Protein AF-A0A3T0N8D9-F1 (afdb_monomer)

Radius of gyration: 14.85 Å; Cα contacts (8 Å, |Δi|>4): 19; chains: 1; bounding box: 42×19×29 Å

Solvent-accessible surface area (backbone atoms only — not comparable to full-atom values): 3137 Å² total; per-residue (Å²): 143,61,67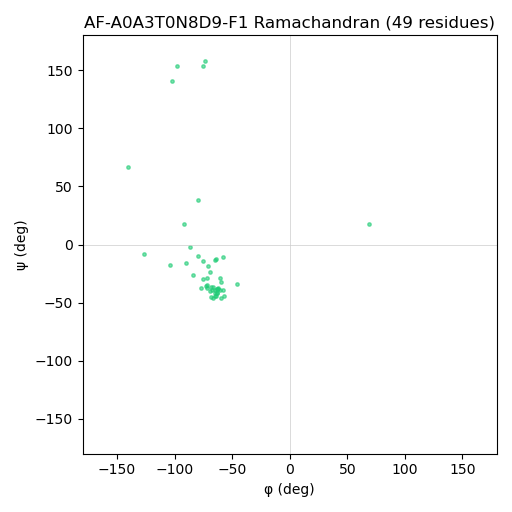,69,63,53,53,50,50,65,54,62,54,66,43,58,53,56,54,49,43,51,56,58,67,70,47,52,72,70,59,30,47,75,70,76,44,50,84,81,46,41,60,52,68,66,54,51,81,80,112

Sequence (51 aa):
MSAIFTGLVNVAEANSRYHEVQNLQAMSDEQLAKKGLKRDDIVMHVFGHWM

Organism: NCBI:txid2483033

Mean predicted aligned error: 8.38 Å

Structure (mmCIF, N/CA/C/O backbone):
data_AF-A0A3T0N8D9-F1
#
_entry.id   AF-A0A3T0N8D9-F1
#
loop_
_atom_site.group_PDB
_atom_site.id
_atom_site.type_symbol
_atom_site.label_atom_id
_atom_site.label_alt_id
_atom_site.label_comp_i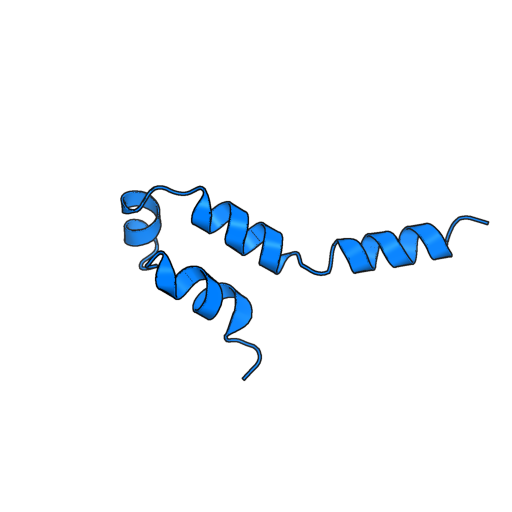d
_atom_site.label_asym_id
_atom_site.label_entity_id
_atom_site.label_seq_id
_atom_site.pdbx_PDB_ins_code
_atom_site.Cartn_x
_atom_site.Cartn_y
_atom_site.Cartn_z
_atom_site.occupancy
_atom_site.B_iso_or_equiv
_atom_site.auth_seq_id
_atom_site.auth_comp_id
_atom_site.auth_asym_id
_atom_site.auth_atom_id
_atom_site.pdbx_PDB_model_num
ATOM 1 N N . MET A 1 1 ? 25.716 6.892 -16.950 1.00 48.22 1 MET A N 1
ATOM 2 C CA . MET A 1 1 ? 25.103 5.576 -17.243 1.00 48.22 1 MET A CA 1
ATOM 3 C C . MET A 1 1 ? 24.095 5.214 -16.148 1.00 48.22 1 MET A C 1
ATOM 5 O O . MET A 1 1 ? 24.384 4.357 -15.332 1.00 48.22 1 MET A O 1
ATOM 9 N N . SER A 1 2 ? 22.944 5.902 -16.079 1.00 59.97 2 SER A N 1
ATOM 10 C CA . SER A 1 2 ? 21.998 5.773 -14.944 1.00 59.97 2 SER A CA 1
ATOM 11 C C . SER A 1 2 ? 20.551 5.444 -15.339 1.00 59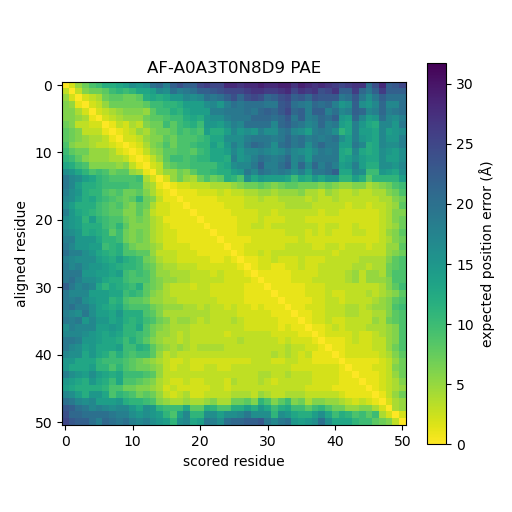.97 2 SER A C 1
ATOM 13 O O . SER A 1 2 ? 19.740 5.153 -14.471 1.00 59.97 2 SER A O 1
ATOM 15 N N . ALA A 1 3 ? 20.202 5.464 -16.628 1.00 60.50 3 ALA A N 1
ATOM 16 C CA . ALA A 1 3 ? 18.804 5.356 -17.057 1.00 60.50 3 ALA A CA 1
ATOM 17 C C . ALA A 1 3 ? 18.223 3.931 -16.946 1.00 60.50 3 ALA A C 1
ATOM 19 O O . ALA A 1 3 ? 17.036 3.765 -16.686 1.00 60.50 3 ALA A O 1
ATOM 20 N N . ILE A 1 4 ? 19.059 2.897 -17.087 1.00 60.31 4 ILE A N 1
ATOM 21 C CA . ILE A 1 4 ? 18.631 1.489 -17.003 1.00 60.31 4 ILE A CA 1
ATOM 22 C C . ILE A 1 4 ? 18.300 1.103 -15.550 1.00 60.31 4 ILE A C 1
ATOM 24 O O . ILE A 1 4 ? 17.338 0.383 -15.301 1.00 60.31 4 ILE A O 1
ATOM 28 N N . PHE A 1 5 ? 19.047 1.648 -14.583 1.00 58.06 5 PHE A N 1
ATOM 29 C CA . PHE A 1 5 ? 18.802 1.432 -13.155 1.00 58.06 5 PHE A CA 1
ATOM 30 C C . PHE A 1 5 ? 17.479 2.078 -12.698 1.00 58.06 5 PHE A C 1
ATOM 32 O O . PHE A 1 5 ? 16.718 1.457 -11.965 1.00 58.06 5 PHE A O 1
ATOM 39 N N . THR A 1 6 ? 17.145 3.276 -13.193 1.00 60.53 6 THR A N 1
ATOM 40 C CA . THR A 1 6 ? 15.850 3.939 -12.933 1.00 60.53 6 THR A CA 1
ATOM 41 C C . THR A 1 6 ? 14.679 3.213 -13.604 1.00 60.53 6 THR A C 1
ATOM 43 O O . THR A 1 6 ? 13.615 3.089 -13.008 1.00 60.53 6 THR A O 1
ATOM 46 N N . GLY A 1 7 ? 14.875 2.662 -14.807 1.00 59.50 7 GLY A N 1
ATOM 47 C CA . GLY A 1 7 ? 13.860 1.839 -15.473 1.00 59.50 7 GLY A CA 1
ATOM 48 C C . GLY A 1 7 ? 13.514 0.562 -14.697 1.00 59.50 7 GLY A C 1
ATOM 49 O O . GLY A 1 7 ? 12.345 0.209 -14.604 1.00 59.50 7 GLY A O 1
ATOM 50 N N . LEU A 1 8 ? 14.508 -0.086 -14.078 1.00 59.16 8 LEU A N 1
ATOM 51 C CA . LEU A 1 8 ? 14.316 -1.269 -13.229 1.00 59.16 8 LEU A CA 1
ATOM 52 C C . LEU A 1 8 ? 13.660 -0.944 -11.879 1.00 59.16 8 LEU A C 1
ATOM 54 O O . LEU A 1 8 ? 12.850 -1.731 -11.407 1.00 59.16 8 LEU A O 1
ATOM 58 N N . VAL A 1 9 ? 13.944 0.215 -11.277 1.00 61.22 9 VAL A N 1
ATOM 59 C CA . VAL A 1 9 ? 13.246 0.685 -10.062 1.00 61.22 9 VAL A CA 1
ATOM 60 C C . VAL A 1 9 ? 11.772 1.007 -10.347 1.00 61.22 9 VAL A C 1
ATOM 62 O O . VAL A 1 9 ? 10.910 0.645 -9.555 1.00 61.22 9 VAL A O 1
ATOM 65 N N . ASN A 1 10 ? 11.451 1.553 -11.521 1.00 55.78 10 ASN A N 1
ATOM 66 C CA . ASN A 1 10 ? 10.066 1.778 -11.961 1.00 55.78 10 ASN A CA 1
ATOM 67 C C . ASN A 1 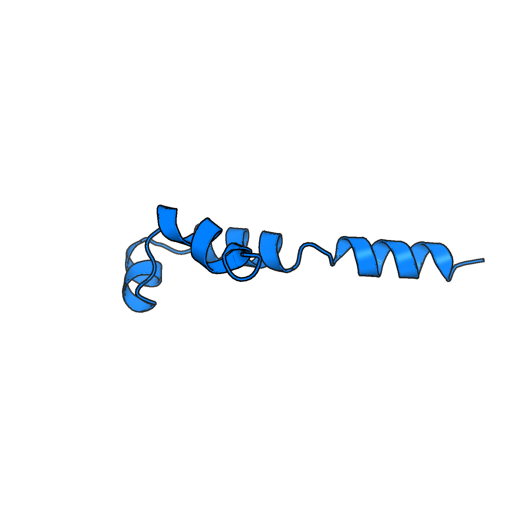10 ? 9.317 0.466 -12.300 1.00 55.78 10 ASN A C 1
ATOM 69 O O . ASN A 1 10 ? 8.091 0.436 -12.317 1.00 55.78 10 ASN A O 1
ATOM 73 N N . VAL A 1 11 ? 10.043 -0.635 -12.536 1.00 58.81 11 VAL A N 1
ATOM 74 C CA . VAL A 1 11 ? 9.505 -2.010 -12.613 1.00 58.81 11 VAL A CA 1
ATOM 75 C C . VAL A 1 11 ? 9.528 -2.693 -11.233 1.00 58.81 11 VAL A C 1
ATOM 77 O O . VAL A 1 11 ? 8.830 -3.668 -11.011 1.00 58.81 11 VAL A O 1
ATOM 80 N N . ALA A 1 12 ? 10.270 -2.186 -10.253 1.00 52.53 12 ALA A N 1
ATOM 81 C CA . ALA A 1 12 ? 10.226 -2.651 -8.864 1.00 52.53 12 ALA A CA 1
ATOM 82 C C . ALA A 1 12 ? 9.078 -1.993 -8.068 1.00 52.53 12 ALA A C 1
ATOM 84 O O . ALA A 1 12 ? 8.499 -2.634 -7.195 1.00 52.53 12 ALA A O 1
ATOM 85 N N . GLU A 1 13 ? 8.633 -0.791 -8.455 1.00 53.44 13 GLU A N 1
ATOM 86 C CA . GLU A 1 13 ? 7.261 -0.312 -8.196 1.00 53.44 13 GLU A CA 1
ATOM 87 C C . GLU A 1 13 ? 6.189 -1.242 -8.804 1.00 53.44 13 GLU A C 1
ATOM 89 O O . GLU A 1 13 ? 5.009 -1.141 -8.463 1.00 53.44 13 GLU A O 1
ATOM 94 N N . ALA A 1 14 ? 6.571 -2.211 -9.648 1.00 50.47 14 ALA A N 1
ATOM 95 C CA . ALA A 1 14 ? 5.665 -3.199 -10.232 1.00 50.47 14 ALA A CA 1
ATOM 96 C C . ALA A 1 14 ? 5.301 -4.363 -9.300 1.00 50.47 14 ALA A C 1
ATOM 98 O O . ALA A 1 14 ? 5.026 -5.472 -9.753 1.00 50.47 14 ALA A O 1
ATOM 99 N N . ASN A 1 15 ? 5.106 -4.086 -8.015 1.00 65.50 15 ASN A N 1
ATOM 100 C CA . ASN A 1 15 ? 3.859 -4.579 -7.453 1.00 65.50 15 ASN A CA 1
ATOM 101 C C . ASN A 1 15 ? 3.268 -3.535 -6.503 1.00 65.50 15 ASN A C 1
ATOM 103 O O . ASN A 1 15 ? 3.165 -3.755 -5.301 1.00 65.50 15 ASN A O 1
ATOM 107 N N . SER A 1 16 ? 2.846 -2.385 -7.039 1.00 70.56 16 SER A N 1
ATOM 108 C CA . SER A 1 16 ? 1.982 -1.432 -6.318 1.00 70.56 16 SER A CA 1
ATOM 109 C C . SER A 1 16 ? 0.816 -2.150 -5.627 1.00 70.56 16 SER A C 1
ATOM 111 O O . SER A 1 16 ? 0.459 -1.843 -4.496 1.00 70.56 16 SER A O 1
ATOM 113 N N . ARG A 1 17 ? 0.325 -3.214 -6.261 1.00 75.81 17 ARG A N 1
ATOM 114 C CA . ARG A 1 17 ? -0.636 -4.181 -5.733 1.00 75.81 17 ARG A CA 1
ATOM 115 C C . ARG A 1 17 ? -0.147 -4.932 -4.494 1.00 75.81 17 ARG A C 1
ATOM 117 O O . ARG A 1 17 ? -0.906 -5.141 -3.564 1.00 75.81 17 ARG A O 1
ATOM 124 N N . TYR A 1 18 ? 1.120 -5.316 -4.415 1.00 79.12 18 TYR A N 1
ATOM 125 C CA . TYR A 1 18 ? 1.672 -5.890 -3.184 1.00 79.12 18 TYR A CA 1
ATOM 126 C C . TYR A 1 18 ? 1.682 -4.874 -2.038 1.00 79.12 18 TYR A C 1
ATOM 128 O O . TYR A 1 18 ? 1.295 -5.212 -0.921 1.00 79.12 18 TYR A O 1
ATOM 136 N N . HIS A 1 19 ? 2.045 -3.620 -2.317 1.00 83.94 19 HIS A N 1
ATOM 137 C CA . HIS A 1 19 ? 1.916 -2.541 -1.335 1.00 83.94 19 HIS A CA 1
ATOM 138 C C . HIS A 1 19 ? 0.457 -2.307 -0.929 1.00 83.94 19 HIS A C 1
ATOM 140 O O . HIS A 1 19 ? 0.168 -2.071 0.240 1.00 83.94 19 HIS A O 1
ATOM 146 N N . GLU A 1 20 ? -0.475 -2.426 -1.869 1.00 85.56 20 GLU A N 1
ATOM 147 C CA . GLU A 1 20 ? -1.909 -2.334 -1.613 1.00 85.56 20 GLU A CA 1
ATOM 148 C C . GLU A 1 20 ? -2.411 -3.481 -0.726 1.00 85.56 20 GLU A C 1
ATOM 150 O O . GLU A 1 20 ? -3.098 -3.229 0.263 1.00 85.56 20 GLU A O 1
ATOM 155 N N . VAL A 1 21 ? -1.984 -4.722 -0.988 1.00 86.88 21 VAL A N 1
ATOM 156 C CA . VAL A 1 21 ? -2.258 -5.866 -0.105 1.00 86.88 21 VAL A CA 1
ATOM 157 C C . VAL A 1 21 ? -1.689 -5.625 1.285 1.00 86.88 21 VAL A C 1
ATOM 159 O O . VAL A 1 21 ? -2.398 -5.850 2.259 1.00 86.88 21 VAL A O 1
ATOM 162 N N . GLN A 1 22 ? -0.447 -5.152 1.410 1.00 86.88 22 GLN A N 1
ATOM 163 C CA . GLN A 1 22 ? 0.152 -4.873 2.718 1.00 86.88 22 GLN A CA 1
ATOM 164 C C . GLN A 1 22 ? -0.592 -3.771 3.471 1.00 86.88 22 GLN A C 1
ATOM 166 O O . GLN A 1 22 ? -0.857 -3.919 4.661 1.00 86.88 22 GLN A O 1
ATOM 171 N N . ASN A 1 23 ? -0.987 -2.700 2.785 1.00 89.62 23 ASN A N 1
ATOM 172 C CA . ASN A 1 23 ? -1.762 -1.619 3.384 1.00 89.62 23 ASN A CA 1
ATOM 173 C C . ASN A 1 23 ? -3.134 -2.104 3.862 1.00 89.62 23 ASN A C 1
ATOM 175 O O . ASN A 1 23 ? -3.559 -1.741 4.955 1.00 89.62 23 ASN A O 1
ATOM 179 N N . LEU A 1 24 ? -3.816 -2.945 3.079 1.00 88.75 24 LEU A N 1
ATOM 180 C CA . LEU A 1 24 ? -5.094 -3.545 3.467 1.00 88.75 24 LEU A CA 1
ATOM 181 C C . LEU A 1 24 ? -4.917 -4.567 4.599 1.00 88.75 24 LEU A C 1
ATOM 183 O O . LEU A 1 24 ? -5.704 -4.579 5.540 1.00 88.75 24 LEU A O 1
ATOM 187 N N . GLN A 1 25 ? -3.862 -5.381 4.571 1.00 87.38 25 GLN A N 1
ATOM 188 C CA . GLN A 1 25 ? -3.559 -6.326 5.647 1.00 87.38 25 GLN A CA 1
ATOM 189 C C . GLN A 1 25 ? -3.108 -5.648 6.942 1.00 87.38 25 GLN A C 1
ATOM 191 O O . GLN A 1 25 ? -3.253 -6.248 8.004 1.00 87.38 25 GLN A O 1
ATOM 196 N N . ALA A 1 26 ? -2.585 -4.425 6.886 1.00 92.38 26 ALA A N 1
ATOM 197 C CA . ALA A 1 26 ? -2.254 -3.637 8.069 1.00 92.38 26 ALA A CA 1
ATOM 198 C C . ALA A 1 26 ? -3.497 -3.040 8.758 1.00 92.38 26 ALA A C 1
ATOM 200 O O . ALA A 1 26 ? -3.405 -2.595 9.902 1.00 92.38 26 ALA A O 1
ATOM 201 N N . MET A 1 27 ? -4.660 -3.037 8.097 1.00 90.00 27 MET A N 1
ATOM 202 C CA . MET A 1 27 ? -5.916 -2.568 8.687 1.00 90.00 27 MET A CA 1
ATOM 203 C C . MET A 1 27 ? -6.495 -3.589 9.679 1.00 90.00 27 MET A C 1
ATOM 205 O O . MET A 1 27 ? -6.266 -4.803 9.589 1.00 90.00 27 MET A O 1
ATOM 209 N N . SER A 1 28 ? -7.276 -3.096 10.642 1.00 89.62 28 SER A N 1
ATOM 210 C CA . SER A 1 28 ? -8.066 -3.959 11.527 1.00 89.62 28 SER A CA 1
ATOM 211 C C . SER A 1 28 ? -9.275 -4.543 10.792 1.00 89.62 28 S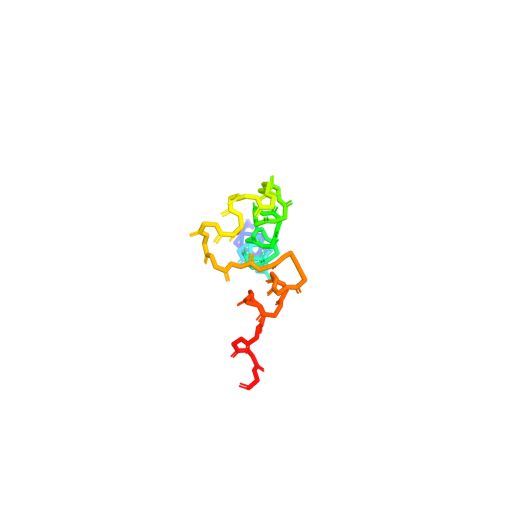ER A C 1
ATOM 213 O O . SER A 1 28 ? -9.751 -3.979 9.804 1.00 89.62 28 SER A O 1
ATOM 215 N N . ASP A 1 29 ? -9.818 -5.654 11.293 1.00 87.31 29 ASP A N 1
ATOM 216 C CA . ASP A 1 29 ? -10.993 -6.289 10.681 1.00 87.31 29 ASP A CA 1
ATOM 217 C C . ASP A 1 29 ? -12.206 -5.347 10.644 1.00 87.31 29 ASP A C 1
ATOM 219 O O . ASP A 1 29 ? -12.972 -5.360 9.686 1.00 87.31 29 ASP A O 1
ATOM 223 N N . GLU A 1 30 ? -12.344 -4.453 11.626 1.00 89.94 30 GLU A N 1
ATOM 224 C CA . GLU A 1 30 ? -13.382 -3.415 11.641 1.00 89.94 30 GLU A CA 1
ATOM 225 C C . GLU A 1 30 ? -13.209 -2.394 10.507 1.00 89.94 30 GLU A C 1
ATOM 227 O O . GLU A 1 30 ? -14.184 -1.929 9.915 1.00 89.94 30 GLU A O 1
ATOM 232 N N . GLN A 1 31 ? -11.966 -2.018 10.200 1.00 90.50 31 GLN A N 1
ATOM 233 C CA . GLN A 1 31 ? -11.649 -1.091 9.113 1.00 90.50 31 GLN A CA 1
ATOM 234 C C . GLN A 1 31 ? -11.847 -1.747 7.745 1.00 90.50 31 GLN A C 1
ATOM 236 O O . GLN A 1 31 ? -12.358 -1.103 6.826 1.00 90.50 31 GLN A O 1
ATOM 241 N N . LEU A 1 32 ? -11.501 -3.029 7.625 1.00 90.31 32 LEU A N 1
ATOM 242 C CA . LEU A 1 32 ? -11.788 -3.838 6.443 1.00 90.31 32 LEU A CA 1
ATOM 243 C C . LEU A 1 32 ? -13.301 -4.011 6.248 1.00 90.31 32 LEU A C 1
ATOM 245 O O . LEU A 1 32 ? -13.807 -3.756 5.157 1.00 90.31 32 LEU A O 1
ATOM 249 N N . ALA A 1 33 ? -14.050 -4.295 7.317 1.00 89.81 33 ALA A N 1
ATOM 250 C CA . ALA A 1 33 ? -15.505 -4.426 7.283 1.00 89.81 33 ALA A CA 1
ATOM 251 C C . ALA A 1 33 ? -16.210 -3.119 6.888 1.00 89.81 33 ALA A C 1
ATOM 253 O O . ALA A 1 33 ? -17.153 -3.147 6.099 1.00 89.81 33 ALA A O 1
ATOM 254 N N . LYS A 1 34 ? -15.719 -1.958 7.348 1.00 91.81 34 LYS A N 1
ATOM 255 C CA . LYS A 1 34 ? -16.200 -0.637 6.887 1.00 91.81 34 LYS A CA 1
ATOM 256 C C . LYS A 1 34 ? -16.000 -0.425 5.385 1.00 91.81 34 LYS A C 1
ATOM 258 O O . LYS A 1 34 ? -16.763 0.312 4.771 1.00 91.81 34 LYS A O 1
ATOM 263 N N . LYS A 1 35 ? -14.982 -1.059 4.801 1.00 85.88 35 LYS A N 1
ATOM 264 C CA . LYS A 1 35 ? -14.719 -1.073 3.355 1.00 85.88 35 LYS A CA 1
ATOM 265 C C . LYS A 1 35 ? -15.469 -2.194 2.624 1.00 85.88 35 LYS A C 1
ATOM 267 O O . LYS A 1 35 ? -15.353 -2.289 1.409 1.00 85.88 35 LYS A O 1
ATOM 272 N N . GLY A 1 36 ? -16.222 -3.034 3.340 1.00 89.69 36 GLY A N 1
ATOM 273 C CA . GLY A 1 36 ? -16.889 -4.211 2.782 1.00 89.69 36 GLY A CA 1
ATOM 274 C C . GLY A 1 36 ? -15.924 -5.316 2.344 1.00 89.69 36 GLY A C 1
ATOM 275 O O . GLY A 1 36 ? -16.313 -6.183 1.570 1.00 89.69 36 GLY A O 1
ATOM 276 N N . LEU A 1 37 ? -14.674 -5.283 2.814 1.00 89.75 37 LEU A N 1
ATOM 277 C CA . LEU A 1 37 ? -13.637 -6.253 2.479 1.00 89.75 37 LEU A CA 1
ATOM 278 C C . LEU A 1 37 ? -13.448 -7.238 3.630 1.00 89.75 37 LEU A C 1
ATOM 280 O O . LEU A 1 37 ? -13.455 -6.859 4.802 1.00 89.75 37 LEU A O 1
ATOM 284 N N . LYS A 1 38 ? -13.233 -8.508 3.293 1.00 88.56 38 LYS A N 1
ATOM 285 C CA . LYS A 1 38 ? -12.734 -9.517 4.231 1.00 88.56 38 LYS A CA 1
ATOM 286 C C . LYS A 1 38 ? -11.237 -9.688 4.042 1.00 88.56 38 LYS A C 1
ATOM 288 O O . LYS A 1 38 ? -10.726 -9.477 2.946 1.00 88.56 38 LYS A O 1
ATOM 293 N N . ARG A 1 39 ? -10.541 -10.109 5.100 1.00 87.56 39 ARG A N 1
ATOM 294 C CA . ARG A 1 39 ? -9.084 -10.309 5.078 1.00 87.56 39 ARG A CA 1
ATOM 295 C C . ARG A 1 39 ? -8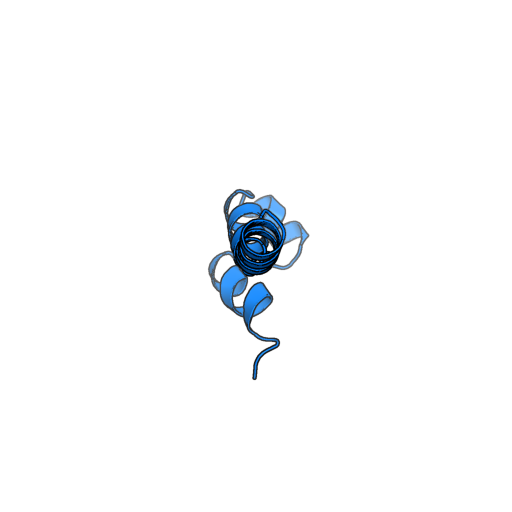.651 -11.309 3.997 1.00 87.56 39 ARG A C 1
ATOM 297 O O . ARG A 1 39 ? -7.686 -11.052 3.285 1.00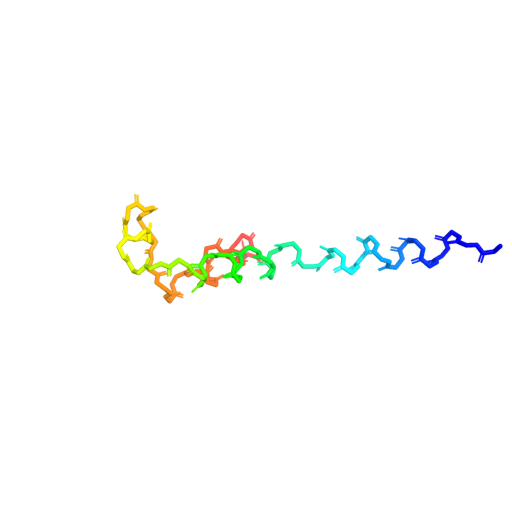 87.56 39 ARG A O 1
ATOM 304 N N . ASP A 1 40 ? -9.431 -12.371 3.817 1.00 87.56 40 ASP A N 1
ATOM 305 C CA . ASP A 1 40 ? -9.190 -13.409 2.805 1.00 87.56 40 ASP A CA 1
ATOM 306 C C . ASP A 1 40 ? -9.466 -12.912 1.376 1.00 87.56 40 ASP A C 1
ATOM 308 O O . ASP A 1 40 ? -8.802 -13.320 0.423 1.00 87.56 40 ASP A O 1
ATOM 312 N N . ASP A 1 41 ? -10.387 -11.955 1.236 1.00 89.31 41 ASP A N 1
ATOM 313 C CA . ASP A 1 41 ? -10.742 -11.356 -0.049 1.00 89.31 41 ASP A CA 1
ATOM 314 C C . ASP A 1 41 ? -9.735 -10.289 -0.494 1.00 89.31 41 ASP A C 1
ATOM 316 O O . ASP A 1 41 ? -9.785 -9.876 -1.645 1.00 89.31 41 ASP A O 1
ATOM 320 N N . ILE A 1 42 ? -8.792 -9.849 0.351 1.00 88.38 42 ILE A N 1
ATOM 321 C CA . ILE A 1 42 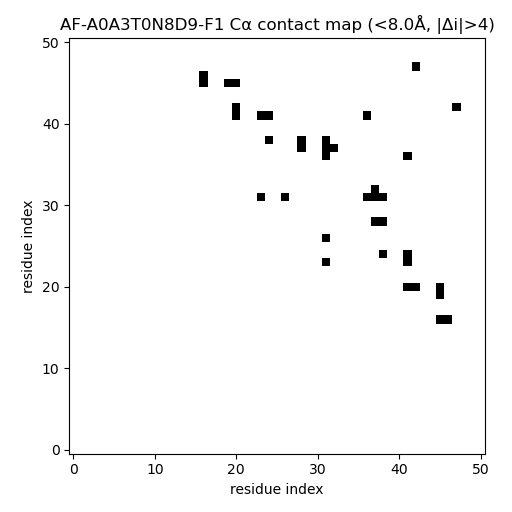? -7.810 -8.804 -0.002 1.00 88.38 42 ILE A CA 1
ATOM 322 C C . ILE A 1 42 ? -7.008 -9.198 -1.247 1.00 88.38 42 ILE A C 1
ATOM 324 O O . ILE A 1 42 ? -6.822 -8.387 -2.151 1.00 88.38 42 ILE A O 1
ATOM 328 N N . VAL A 1 43 ? -6.544 -10.447 -1.321 1.00 85.25 43 VAL A N 1
ATOM 329 C CA . VAL A 1 43 ? -5.730 -10.922 -2.451 1.00 85.25 43 VAL A CA 1
ATOM 330 C C . VAL A 1 43 ? -6.575 -10.997 -3.722 1.00 85.25 43 VAL A C 1
ATOM 332 O O . VAL A 1 43 ? -6.156 -10.506 -4.765 1.00 85.25 43 VAL A O 1
ATOM 335 N N . MET A 1 44 ? -7.789 -11.540 -3.630 1.00 86.69 44 MET A N 1
ATOM 336 C CA . MET A 1 44 ? -8.755 -11.579 -4.734 1.00 86.69 44 MET A CA 1
ATOM 337 C C . MET A 1 44 ? -9.185 -10.178 -5.182 1.00 86.69 44 MET A C 1
ATOM 339 O O . MET A 1 44 ? -9.331 -9.930 -6.370 1.00 86.69 44 MET A O 1
ATOM 343 N N . HIS A 1 45 ? -9.352 -9.244 -4.254 1.00 86.00 45 HIS A N 1
ATOM 344 C CA . HIS A 1 45 ? -9.707 -7.858 -4.532 1.00 86.00 45 HIS A CA 1
ATOM 345 C C . HIS A 1 45 ? -8.581 -7.141 -5.280 1.00 86.00 45 HIS A C 1
ATOM 347 O O . HIS A 1 45 ? -8.822 -6.494 -6.296 1.00 86.00 45 HIS A O 1
ATOM 353 N N . VAL A 1 46 ? -7.339 -7.306 -4.817 1.00 84.38 46 VAL A N 1
ATOM 354 C CA . VAL A 1 46 ? -6.180 -6.631 -5.402 1.00 84.38 46 VAL A CA 1
ATOM 355 C C . VAL A 1 46 ? -5.734 -7.283 -6.712 1.00 84.38 46 VAL A C 1
ATOM 357 O O . VAL A 1 46 ? -5.362 -6.573 -7.645 1.00 84.38 46 VAL A O 1
ATOM 360 N N . PHE A 1 47 ? -5.797 -8.613 -6.835 1.00 81.50 47 PHE A N 1
ATOM 361 C CA . PHE A 1 47 ? -5.301 -9.350 -8.005 1.00 81.50 47 PHE A CA 1
ATOM 362 C C . PHE A 1 47 ? -6.389 -9.853 -8.965 1.00 81.50 47 PHE A C 1
ATOM 364 O O . PHE A 1 47 ? -6.071 -10.098 -10.127 1.00 81.50 47 PHE A O 1
ATOM 371 N N . GLY A 1 48 ? -7.659 -9.925 -8.556 1.00 80.06 48 GLY A N 1
ATOM 372 C CA . GLY A 1 48 ? -8.756 -10.555 -9.313 1.00 80.06 48 GLY A CA 1
ATOM 373 C C . GLY A 1 48 ? -9.128 -9.894 -10.641 1.00 80.06 48 GLY A C 1
ATOM 374 O O . GLY A 1 48 ? -9.789 -10.516 -11.458 1.00 80.06 48 GLY A O 1
ATOM 375 N N . HIS A 1 49 ? -8.651 -8.676 -10.909 1.00 67.06 49 HIS A N 1
ATOM 376 C CA . HIS A 1 49 ? -8.774 -8.011 -12.217 1.00 67.06 49 HIS A CA 1
ATOM 377 C C . HIS A 1 49 ? -8.029 -8.733 -13.372 1.00 67.06 49 HIS A C 1
ATOM 379 O O . HIS A 1 49 ? -8.245 -8.397 -14.530 1.00 67.06 49 HIS A O 1
ATOM 385 N N . TRP A 1 50 ? -7.159 -9.711 -13.085 1.00 57.62 50 TRP A N 1
ATOM 386 C CA . TRP A 1 50 ? -6.353 -10.435 -14.088 1.00 57.62 50 TRP A CA 1
ATOM 387 C C . TRP A 1 50 ? -6.981 -11.728 -14.635 1.00 57.62 50 TRP A C 1
ATOM 389 O O . TRP A 1 50 ? -6.263 -12.552 -15.205 1.00 57.62 50 TRP A O 1
ATOM 399 N N . MET A 1 51 ? -8.292 -11.912 -14.470 1.00 47.78 51 MET A N 1
ATOM 400 C CA . MET A 1 51 ? -9.033 -13.046 -15.032 1.00 47.78 51 MET A CA 1
ATOM 401 C C . MET A 1 51 ? -9.968 -12.613 -16.158 1.00 47.78 51 MET A C 1
ATOM 403 O O . MET A 1 51 ? -10.532 -11.501 -16.056 1.00 47.78 51 MET A O 1
#

Secondary structure (DSSP, 8-state):
--HHHHHHHHHHSTTHHHHHHHHHHTS-HHHHHHTT--TTHHHHHHHGGG-

pLDDT: mean 76.34, std 14.66, range [47.78, 92.38]

Foldseek 3Di:
DCVVVVVVVVCVVVPCLVVQLVVLLPDDQVVCVVVVHGNVCSCCVSPVVPD

=== Feature glossary ===
Key to the feature types in this record:

— What the protein is —

Primary structure: the covalent order of the twenty standard amino acids along the backbone. Two proteins with the same sequence will (almost always) fold to the same structure; two with 30% identity often share a fold but not the details.

Database cross-references. InterPro integrates a dozen domain/family signature databases into unified entries with residue-range hits. GO terms attach function/process/location labels with evidence codes. CATH codes position the fold in a four-level structural taxonomy. Organism is the NCBI-taxonomy species name.

— Where its atoms are —

The mmCIF block holds the 3D Cartesian coordinates of each backbone atom (N, Cα, C, O) in ångströms. mmCIF is the PDB's canonical archive format — a tagged-loop text representation of th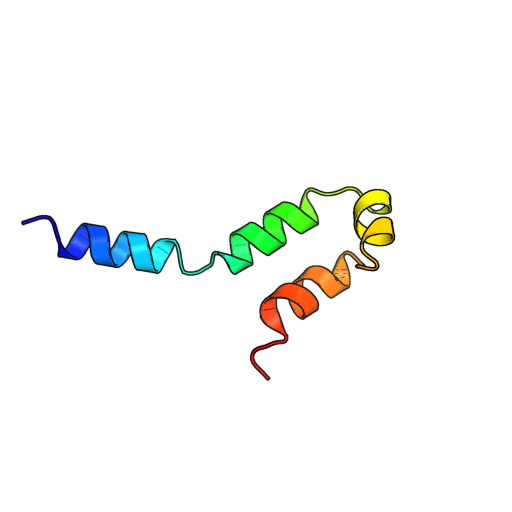e atomic model.

Six rendered views show the 3D structure from the faces of a cube — i.e. along ±x, ±y, ±z. Rendering representation is drawn randomly per protein from cartoon (secondary-structure ribbons), sticks (backbone bonds), or molecular surface; coloring is either N→C rainbow (blue at the N-terminus through red at the C-terminus) or one color per chain.

— Local backbone conformation —

DSSP 8-state secondary structure assigns each residue one of H (α-helix), G (3₁₀-helix), I (π-helix), E (extended β-strand), B (isolated β-bridge), T (hydrogen-bonded turn), S (bend), or '-' (coil). The assignment is computed from backbone hydrogen-bond geometry via the Kabsch–Sander algorithm.

P-SEA three-state annotation labels each residue as helix, strand, or coil based purely on the geometry of the Cα trace. It serves as a fallback when the full backbone (and thus DSSP) is unavailable.

The φ/ψ torsion pair specifies the backbone conformation at each residue. φ rotates about the N–Cα bond, ψ about the Cα–C bond. Steric clashes forbid most of the (φ, ψ) plane — the allowed regions (α-helix basin, β-sheet basin, left-handed helix) are the Ramachandran-allowed regions.

— Global shape and packing —

The geometric summary reports three shape descriptors. Rg (radius of gyration) measures how spread out the Cα atoms are about their centre of mass; compact globular proteins have small Rg, elongated or unfolded ones large. Cα contacts (<8 Å, |i−j|>4) count long-range residue pairs in spatial proximity — high for tightly packed folds, near zero for rods or random coil. The bounding-box extents give the protein's footprint along x, y, z in Å.

Accessible surface area quantifies burial. A residue with SASA near zero is packed into the hydrophobic core; one with SASA >100 Å² sits on the surface. Computed here via the Shrake–Rupley numerical algorithm with a 1.4 Å probe.

Plot images: a contact map (which residues are close in 3D, as an N×N binary image), a Ramachandran scatter (backbone torsion angles, revealing secondary-structure composition at a glance), and — for AlphaFold structures — a PAE heatmap (pairwise prediction confidence).

— Structural neighborhood —

The Foldseek 3Di string encodes local tertiary geometry as a 20-letter alphabet — one character per residue — derived from the relative positions of nearby Cα atoms. Unlike the amino-acid sequence, 3Di is a direct function of the 3D structure, so two proteins with the same fold have similar 3Di strings even at low sequence identity.

Nearest PDB neighbors are the top structural matches found by Foldseek when searching this structure against the entire Protein Data Bank. Each hit reports a TM-score (0 to 1; >0.5 almost always implies the same fold) and an E-value. These are *structural* homologs — they may share no detectable sequence similarity.

— Confidence and disorder —

For AlphaFold models, the B-factor field carries pLDDT — the model's own estimate of local accuracy on a 0–100 scale. Regions with pLDDT<50 should be treated as essentially unmodeled; they often correspond to intrinsically disordered segments.

B-factor (Debye–Waller factor) reflects atomic displacement in the crystal lattice. It is an experimental observable (units Å²), not a prediction; low values mean the atom is pinned down, high values mean it moves or is heterogeneous across the crystal.

Predicted aligned error is AlphaFold's pairwise confidence. Unlike pLDDT (per-residue), PAE is per-residue-pair and captures whether two parts of the structure are correctly placed relative to each other. Units are ångströms of expected positional error.